Protein AF-A0A3B8IB70-F1 (afdb_monomer_lite)

Structure (mmCIF, N/CA/C/O backbone):
data_AF-A0A3B8IB70-F1
#
_entry.id   AF-A0A3B8IB70-F1
#
loop_
_atom_site.group_PDB
_atom_site.id
_atom_site.type_symbol
_atom_site.label_atom_id
_atom_site.label_alt_id
_atom_site.label_comp_id
_atom_site.label_asym_id
_atom_site.label_entity_id
_atom_site.label_seq_id
_atom_site.pdbx_PDB_ins_code
_atom_site.Cartn_x
_atom_site.Cartn_y
_atom_site.Cartn_z
_atom_site.occupancy
_atom_site.B_i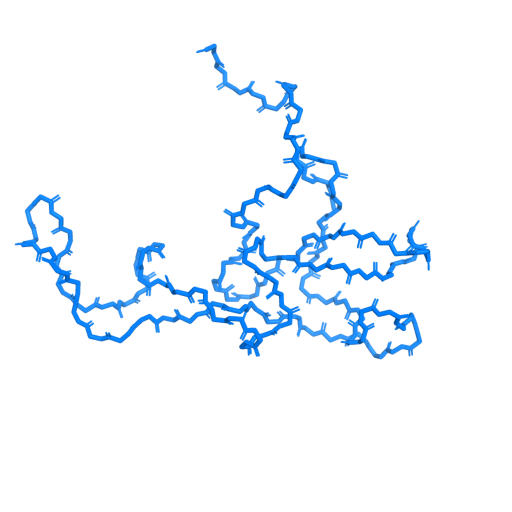so_or_equiv
_atom_site.auth_seq_id
_atom_site.auth_comp_id
_atom_site.auth_asym_id
_atom_site.auth_atom_id
_atom_site.pdbx_PDB_model_num
ATOM 1 N N . GLY A 1 1 ? 0.947 3.173 12.382 1.00 89.56 1 GLY A N 1
ATOM 2 C CA . GLY A 1 1 ? 1.436 4.571 12.301 1.00 89.56 1 GLY A CA 1
ATOM 3 C C . GLY A 1 1 ? 0.405 5.407 11.574 1.00 89.56 1 GLY A C 1
ATOM 4 O O . GLY A 1 1 ? -0.694 4.904 11.394 1.00 89.56 1 GLY A O 1
ATOM 5 N N . TRP A 1 2 ? 0.739 6.623 11.140 1.00 93.19 2 TRP A N 1
ATOM 6 C CA . TRP A 1 2 ? -0.157 7.467 10.335 1.00 93.19 2 TRP A CA 1
ATOM 7 C C . TRP A 1 2 ? 0.542 7.930 9.061 1.00 93.19 2 TRP A C 1
ATOM 9 O O . TRP A 1 2 ? 1.738 8.220 9.083 1.00 93.19 2 TRP A O 1
ATOM 19 N N . ALA A 1 3 ? -0.211 7.962 7.968 1.00 95.12 3 ALA A N 1
ATOM 20 C CA . ALA A 1 3 ? 0.176 8.595 6.722 1.00 95.12 3 ALA A CA 1
ATOM 21 C C . ALA A 1 3 ? 0.083 10.126 6.849 1.00 95.12 3 ALA A C 1
ATOM 23 O O . ALA A 1 3 ? -0.586 10.653 7.740 1.00 95.12 3 ALA A O 1
ATOM 24 N N . ALA A 1 4 ? 0.757 10.843 5.947 1.00 94.31 4 ALA A N 1
ATOM 25 C CA . ALA A 1 4 ? 0.794 12.307 5.953 1.00 94.31 4 ALA A CA 1
ATOM 26 C C . ALA A 1 4 ? -0.587 12.956 5.742 1.00 94.31 4 ALA A C 1
ATOM 28 O O . ALA A 1 4 ? -0.778 14.117 6.094 1.00 94.31 4 ALA A O 1
ATOM 29 N N . ASP A 1 5 ? -1.544 12.215 5.183 1.00 95.69 5 ASP A N 1
ATOM 30 C CA . ASP A 1 5 ? -2.932 12.627 4.965 1.00 95.69 5 ASP A CA 1
ATOM 31 C C . ASP A 1 5 ? -3.870 12.292 6.141 1.00 95.69 5 ASP A C 1
ATOM 33 O O . ASP A 1 5 ? -5.080 12.494 6.054 1.00 95.69 5 ASP A O 1
ATOM 37 N N . GLY A 1 6 ? -3.319 11.799 7.255 1.00 95.31 6 GLY A N 1
ATOM 38 C CA . GLY A 1 6 ? -4.038 11.591 8.511 1.00 95.31 6 GLY A CA 1
ATOM 39 C C . GLY A 1 6 ? -4.667 10.209 8.685 1.00 95.31 6 GLY A C 1
ATOM 40 O O . GLY A 1 6 ? -5.161 9.917 9.777 1.00 95.31 6 GLY A O 1
ATOM 41 N N . PHE A 1 7 ? -4.613 9.326 7.683 1.00 97.31 7 PHE A N 1
ATOM 42 C CA . PHE A 1 7 ? -5.138 7.965 7.824 1.00 97.31 7 PHE A CA 1
ATOM 43 C C . PHE A 1 7 ? -4.126 7.018 8.489 1.00 97.31 7 PHE A C 1
ATOM 45 O O . PHE A 1 7 ? -2.915 7.126 8.264 1.00 97.31 7 PHE A O 1
ATOM 52 N N . PRO A 1 8 ? -4.583 6.077 9.334 1.00 97.69 8 PRO A N 1
ATOM 53 C CA . PRO A 1 8 ? -3.695 5.109 9.955 1.00 97.69 8 PRO A CA 1
ATOM 54 C C . PRO A 1 8 ? -3.135 4.112 8.929 1.00 97.69 8 PRO A C 1
ATOM 56 O O . PRO A 1 8 ? -3.747 3.806 7.907 1.00 97.69 8 PRO A O 1
ATOM 59 N N . ILE A 1 9 ? -1.951 3.589 9.240 1.00 97.69 9 ILE A N 1
ATOM 60 C CA . ILE A 1 9 ? -1.263 2.531 8.494 1.00 97.69 9 ILE A CA 1
ATOM 61 C C . ILE A 1 9 ? -1.086 1.329 9.422 1.00 97.69 9 ILE A C 1
ATOM 63 O O . ILE A 1 9 ? -0.449 1.457 10.482 1.00 97.69 9 ILE A O 1
ATOM 67 N N . TYR A 1 10 ? -1.586 0.171 8.992 1.00 97.06 10 TYR A N 1
ATOM 68 C CA . TYR A 1 10 ? -1.441 -1.119 9.669 1.00 97.06 10 TYR A CA 1
ATOM 69 C C . TYR A 1 10 ? -0.506 -2.057 8.892 1.00 97.06 10 TYR A C 1
ATOM 71 O O . TYR A 1 10 ? -0.366 -1.963 7.674 1.00 97.06 10 TYR A O 1
ATOM 79 N N . TYR A 1 11 ? 0.159 -2.973 9.599 1.00 94.69 11 TYR A N 1
ATOM 80 C CA . TYR A 1 11 ? 0.972 -4.018 8.971 1.00 94.69 11 TYR A CA 1
ATOM 81 C C . TYR A 1 11 ? 0.097 -5.231 8.657 1.00 94.69 11 TYR A C 1
ATOM 83 O O . TYR A 1 11 ? -0.546 -5.700 9.586 1.00 94.69 11 TYR A O 1
ATOM 91 N N . LYS A 1 12 ? 0.114 -5.699 7.397 1.00 93.81 12 LYS A N 1
ATOM 92 C CA . LYS A 1 12 ? -0.598 -6.788 6.680 1.00 93.81 12 LYS A CA 1
ATOM 93 C C . LYS A 1 12 ? -1.727 -7.608 7.317 1.00 93.81 12 LYS A C 1
ATOM 95 O O . LYS A 1 12 ? -2.583 -8.073 6.583 1.00 93.81 12 LYS A O 1
ATOM 100 N N . TYR A 1 13 ? -1.759 -7.812 8.625 1.00 96.81 13 TYR A N 1
ATOM 101 C CA . TYR A 1 13 ? -2.774 -8.566 9.347 1.00 96.81 13 TYR A CA 1
ATOM 102 C C . TYR A 1 13 ? -3.853 -7.648 9.935 1.00 96.81 13 TYR A C 1
ATOM 104 O O . TYR A 1 13 ? -3.604 -6.920 10.896 1.00 96.81 13 TYR A O 1
ATOM 112 N N . VAL A 1 14 ? -5.065 -7.718 9.389 1.00 96.88 14 VAL A N 1
ATOM 113 C CA . VAL A 1 14 ? -6.259 -7.000 9.878 1.00 96.88 14 VAL A CA 1
ATOM 114 C C . VAL A 1 14 ? -7.476 -7.933 9.847 1.00 96.88 14 VAL A C 1
ATOM 116 O O . VAL A 1 14 ? -7.357 -9.092 9.453 1.00 96.88 14 VAL A O 1
ATOM 119 N N . TYR A 1 15 ? -8.643 -7.468 10.302 1.00 98.06 15 TYR A N 1
ATOM 120 C CA . TYR A 1 15 ? -9.884 -8.251 10.272 1.00 98.06 15 TYR A CA 1
ATOM 121 C C . TYR A 1 15 ? -10.177 -8.796 8.868 1.00 98.06 15 TYR A C 1
ATOM 123 O O . TYR A 1 15 ? -10.133 -8.060 7.891 1.00 98.06 15 TYR A O 1
ATOM 131 N N . SER A 1 16 ? -10.462 -10.084 8.747 1.00 97.69 16 SER A N 1
ATOM 132 C CA . SER A 1 16 ? -10.804 -10.724 7.469 1.00 97.69 16 SER A CA 1
ATOM 133 C C . SER A 1 16 ? -12.014 -10.048 6.829 1.00 97.69 16 SER A C 1
ATOM 135 O O . SER A 1 16 ? -11.976 -9.718 5.650 1.00 97.69 16 SER A O 1
ATOM 137 N N . GLU A 1 17 ? -13.012 -9.705 7.640 1.00 97.88 17 GLU A N 1
ATOM 138 C CA . GLU A 1 17 ? -14.168 -8.916 7.227 1.00 97.88 17 GLU A CA 1
ATOM 139 C C . GLU A 1 17 ? -14.025 -7.481 7.740 1.00 97.88 17 GLU A C 1
ATOM 141 O O . GLU A 1 17 ? -13.956 -7.239 8.947 1.00 97.88 17 GLU A O 1
ATOM 146 N N . ALA A 1 18 ? -13.985 -6.508 6.828 1.00 97.25 18 ALA A N 1
ATOM 147 C CA . ALA A 1 18 ? -13.640 -5.125 7.162 1.00 97.25 18 ALA A CA 1
ATOM 148 C C . ALA A 1 18 ? -14.596 -4.468 8.180 1.00 97.25 18 ALA A C 1
ATOM 150 O O . ALA A 1 18 ? -14.166 -3.630 8.968 1.00 97.25 18 ALA A O 1
ATOM 151 N N . GLU A 1 19 ? -15.870 -4.867 8.202 1.00 97.50 19 GLU A N 1
ATOM 152 C CA . GLU A 1 19 ? -16.919 -4.291 9.060 1.00 97.50 19 GLU A CA 1
ATOM 153 C C . GLU A 1 19 ? -17.234 -5.123 10.319 1.00 97.50 19 GLU A C 1
ATOM 155 O O . GLU A 1 19 ? -18.106 -4.745 11.115 1.00 97.50 19 GLU A O 1
ATOM 160 N N . ASP A 1 20 ? -16.528 -6.242 10.524 1.00 97.31 20 ASP A N 1
ATOM 161 C CA . ASP A 1 20 ? -16.752 -7.1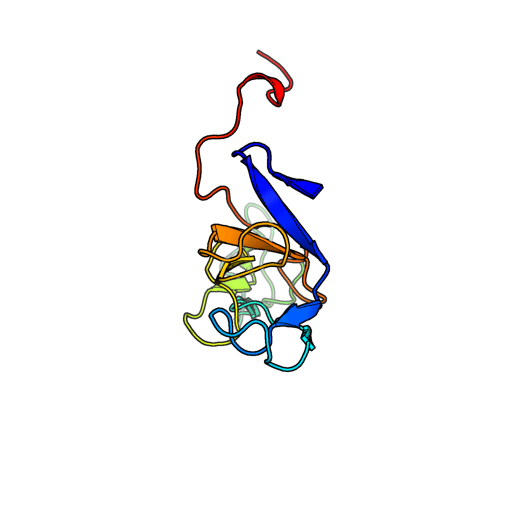78 11.628 1.00 97.31 20 ASP A CA 1
ATOM 162 C C . ASP A 1 20 ? -15.483 -7.368 12.473 1.00 97.31 20 ASP A C 1
ATOM 164 O O . ASP A 1 20 ? -14.571 -8.128 12.140 1.00 97.31 20 ASP A O 1
ATOM 168 N N . MET A 1 21 ? -15.471 -6.714 13.636 1.00 96.00 21 MET A N 1
ATOM 169 C CA . MET A 1 21 ? -14.383 -6.794 14.618 1.00 96.00 21 MET A CA 1
ATOM 170 C C . MET A 1 21 ? -14.310 -8.142 15.356 1.00 96.00 21 MET A C 1
ATOM 172 O O . MET A 1 21 ? -13.403 -8.353 16.165 1.00 96.00 21 MET A O 1
ATOM 176 N N . THR A 1 22 ? -15.272 -9.040 15.132 1.00 97.00 22 THR A N 1
ATOM 177 C CA . THR A 1 22 ? -15.265 -10.415 15.649 1.00 97.00 22 THR A CA 1
ATOM 178 C C . THR A 1 22 ? -14.729 -11.421 14.634 1.00 97.00 22 THR A C 1
ATOM 180 O O . THR A 1 22 ? -14.479 -12.574 14.994 1.00 97.00 22 THR A O 1
ATOM 183 N N . SER A 1 23 ? -14.508 -10.985 13.390 1.00 97.88 23 SER A N 1
ATOM 184 C CA . SER A 1 23 ? -13.922 -11.816 12.346 1.00 97.88 23 SER A CA 1
ATOM 185 C C . SER A 1 23 ? -12.475 -12.196 12.676 1.00 97.88 23 SER A C 1
ATOM 187 O O . SER A 1 23 ? -11.796 -11.578 13.504 1.00 97.88 23 SER A O 1
ATOM 189 N N . ALA A 1 24 ? -11.986 -13.254 12.030 1.00 97.81 24 ALA A N 1
ATOM 190 C CA . ALA A 1 24 ? -10.600 -13.674 12.184 1.00 97.81 24 ALA A CA 1
ATOM 191 C C . ALA A 1 24 ? -9.647 -12.578 11.686 1.00 97.81 24 ALA A C 1
ATOM 193 O O . ALA A 1 24 ? -10.010 -11.793 10.816 1.00 97.81 24 ALA A O 1
ATOM 194 N N . ILE A 1 25 ? -8.411 -12.557 12.178 1.00 97.50 25 ILE A N 1
ATOM 195 C CA . ILE A 1 25 ? -7.351 -11.731 11.593 1.00 97.50 25 ILE A CA 1
ATOM 196 C C . ILE A 1 25 ? -6.723 -12.499 10.424 1.00 97.50 25 ILE A C 1
ATOM 198 O O . ILE A 1 25 ? -6.335 -13.656 10.592 1.00 97.50 25 ILE A O 1
ATOM 202 N N . ALA A 1 26 ? -6.611 -11.860 9.262 1.00 97.56 26 ALA A N 1
ATOM 203 C CA . ALA A 1 26 ? -6.051 -12.435 8.042 1.00 97.56 26 ALA A CA 1
ATOM 204 C C . ALA A 1 26 ? -5.018 -11.499 7.404 1.00 97.56 26 ALA A C 1
ATOM 206 O O . ALA A 1 26 ? -5.032 -10.289 7.635 1.00 97.56 26 ALA A O 1
ATOM 207 N N . GLU A 1 27 ? -4.104 -12.075 6.624 1.00 98.06 27 GLU A N 1
ATOM 208 C CA . GLU A 1 27 ? -3.158 -11.313 5.808 1.00 98.06 27 GLU A CA 1
ATOM 209 C C . GLU A 1 27 ? -3.885 -10.714 4.602 1.00 98.06 27 GLU A C 1
ATOM 211 O O . GLU A 1 27 ? -4.505 -11.453 3.844 1.00 98.06 27 GLU A O 1
ATOM 216 N N . MET A 1 28 ? -3.806 -9.395 4.436 1.00 98.06 28 MET A N 1
ATOM 217 C CA . MET A 1 28 ? -4.406 -8.692 3.306 1.00 98.06 28 MET A CA 1
ATOM 218 C C . MET A 1 28 ? -3.533 -8.790 2.069 1.00 98.06 28 MET A C 1
ATOM 220 O O . MET A 1 28 ? -2.311 -8.617 2.132 1.00 98.06 28 MET A O 1
ATOM 224 N N . GLN A 1 29 ? -4.191 -8.988 0.937 1.00 97.94 29 GLN A N 1
ATOM 225 C CA . GLN A 1 29 ? -3.578 -9.036 -0.376 1.00 97.94 29 GLN A CA 1
ATOM 226 C C . GLN A 1 29 ? -3.870 -7.747 -1.141 1.00 97.94 29 GLN A C 1
ATOM 228 O O . GLN A 1 29 ? -4.991 -7.232 -1.130 1.00 97.94 29 GLN A O 1
ATOM 233 N N . SER A 1 30 ? -2.855 -7.222 -1.825 1.00 97.75 30 SER A N 1
ATOM 234 C CA . SER A 1 30 ? -3.053 -6.102 -2.734 1.00 97.75 30 SER A CA 1
ATOM 235 C C . SER A 1 30 ? -3.904 -6.534 -3.928 1.00 97.75 30 SER A C 1
ATOM 237 O O . SER A 1 30 ? -3.892 -7.688 -4.356 1.00 97.75 30 SER A O 1
ATOM 239 N N . SER A 1 31 ? -4.610 -5.578 -4.521 1.00 98.31 31 SER A N 1
ATOM 240 C CA . SER A 1 31 ? -5.328 -5.792 -5.780 1.00 98.31 31 SER A CA 1
ATOM 241 C C . SER A 1 31 ? -4.454 -5.506 -7.005 1.00 98.31 31 SER A C 1
ATOM 243 O O . SER A 1 31 ? -4.962 -5.148 -8.065 1.00 98.31 31 SER A O 1
ATOM 245 N N . TYR A 1 32 ? -3.132 -5.639 -6.880 1.00 98.25 32 TYR A N 1
ATOM 246 C CA . TYR A 1 32 ? -2.194 -5.445 -7.980 1.00 98.25 32 TYR A CA 1
ATOM 247 C C . TYR A 1 32 ? -1.671 -6.782 -8.487 1.00 98.25 32 TYR A C 1
ATOM 249 O O . TYR A 1 32 ? -1.389 -7.697 -7.718 1.00 98.25 32 TYR A O 1
ATOM 257 N N . ARG A 1 33 ? -1.482 -6.881 -9.801 1.00 97.88 33 ARG A N 1
ATOM 258 C CA . ARG A 1 33 ? -0.782 -8.011 -10.420 1.00 97.88 33 ARG A CA 1
ATOM 259 C C . ARG A 1 33 ? 0.265 -7.538 -11.401 1.00 97.88 33 ARG A C 1
ATOM 261 O O . ARG A 1 33 ? 0.142 -6.462 -11.984 1.00 97.88 33 ARG A O 1
ATOM 268 N N . LEU A 1 34 ? 1.256 -8.392 -11.623 1.00 97.88 34 LEU A N 1
ATOM 269 C CA . LEU A 1 34 ? 2.214 -8.215 -12.698 1.00 97.88 34 LEU A CA 1
ATOM 270 C C . LEU A 1 34 ? 1.498 -8.328 -14.051 1.00 97.88 34 LEU A C 1
ATOM 272 O O . LEU A 1 34 ? 0.719 -9.258 -14.286 1.00 97.88 34 LEU A O 1
ATOM 276 N N . ARG A 1 35 ? 1.756 -7.371 -14.936 1.00 97.50 35 ARG A N 1
ATOM 277 C CA . ARG A 1 35 ? 1.294 -7.390 -16.322 1.00 97.50 35 ARG A CA 1
ATOM 278 C C . ARG A 1 35 ? 1.987 -8.515 -17.082 1.00 97.50 35 ARG A C 1
ATOM 280 O O . ARG A 1 35 ? 3.081 -8.942 -16.740 1.00 97.50 35 ARG A O 1
ATOM 287 N N . SER A 1 36 ? 1.352 -8.991 -18.144 1.00 96.94 36 SER A N 1
ATOM 288 C CA . SER A 1 36 ? 1.926 -10.013 -19.024 1.00 96.94 36 SER A CA 1
ATOM 289 C C . SER A 1 36 ? 2.434 -9.409 -20.329 1.00 96.94 36 SER A C 1
ATOM 291 O O . SER A 1 36 ? 1.810 -8.491 -20.862 1.00 96.94 36 SER A O 1
ATOM 293 N N . GLY A 1 37 ? 3.487 -9.989 -20.903 1.00 96.38 37 GLY A N 1
ATOM 294 C CA . GLY A 1 37 ? 4.039 -9.587 -22.199 1.00 96.38 37 GLY A CA 1
ATOM 295 C C . GLY A 1 37 ? 5.244 -8.658 -22.071 1.00 96.38 37 GLY A C 1
ATOM 296 O O . GLY A 1 37 ? 5.905 -8.638 -21.035 1.00 96.38 37 GLY A O 1
ATOM 297 N N . ALA A 1 38 ? 5.516 -7.902 -23.136 1.00 96.38 38 ALA A N 1
ATOM 298 C CA . ALA A 1 38 ? 6.680 -7.029 -23.234 1.00 96.38 38 ALA A CA 1
ATOM 299 C C . ALA A 1 38 ? 6.321 -5.551 -23.056 1.00 96.38 38 ALA A C 1
ATOM 301 O O . ALA A 1 38 ? 5.295 -5.071 -23.549 1.00 96.38 38 ALA A O 1
ATOM 302 N N . ARG A 1 39 ? 7.215 -4.818 -22.396 1.00 96.31 39 ARG A N 1
ATOM 303 C CA . ARG A 1 39 ? 7.211 -3.361 -22.330 1.00 96.31 39 ARG A CA 1
ATOM 304 C C . ARG A 1 39 ? 7.368 -2.779 -23.740 1.00 96.31 39 ARG A C 1
ATOM 306 O O . ARG A 1 39 ? 8.116 -3.324 -24.551 1.00 96.31 39 ARG A O 1
ATOM 313 N N . PRO A 1 40 ? 6.726 -1.637 -24.032 1.00 94.69 40 PRO A N 1
ATOM 314 C CA . PRO A 1 40 ? 6.780 -1.014 -25.353 1.00 94.69 40 PRO A CA 1
ATOM 315 C C . PRO A 1 40 ? 8.082 -0.239 -25.623 1.00 94.69 40 PRO A C 1
ATOM 317 O O . PRO A 1 40 ? 8.215 0.342 -26.697 1.00 94.69 40 PRO A O 1
ATOM 320 N N . GLY A 1 41 ? 8.998 -0.159 -24.652 1.00 93.62 41 GLY A N 1
ATOM 321 C CA . GLY A 1 41 ? 10.218 0.633 -24.766 1.00 93.62 41 GLY A CA 1
ATOM 322 C C . GLY A 1 41 ? 11.243 0.043 -25.733 1.00 93.62 41 GLY A C 1
ATOM 323 O O . GLY A 1 41 ? 11.271 -1.158 -26.001 1.00 93.62 41 GLY A O 1
ATOM 324 N N . ASP A 1 42 ? 12.115 0.909 -26.234 1.00 92.25 42 ASP A N 1
ATOM 325 C CA . ASP A 1 42 ? 13.199 0.580 -27.163 1.00 92.25 42 ASP A CA 1
ATOM 326 C C . ASP A 1 42 ? 14.511 0.185 -26.456 1.00 92.25 42 ASP A C 1
ATOM 328 O O . ASP A 1 42 ? 15.505 -0.133 -27.109 1.00 92.25 42 ASP A O 1
ATOM 332 N N . GLY A 1 43 ? 14.527 0.210 -25.120 1.00 89.38 43 GLY A N 1
ATOM 333 C CA . GLY A 1 43 ? 15.702 -0.047 -24.292 1.00 89.38 43 GLY A CA 1
ATOM 334 C C . GLY A 1 43 ? 16.684 1.124 -24.200 1.00 89.38 43 GLY A C 1
ATOM 335 O O . GLY A 1 43 ? 17.725 0.965 -23.565 1.00 89.38 43 GLY A O 1
ATOM 336 N N . THR A 1 44 ? 16.372 2.276 -24.805 1.00 90.75 44 THR A N 1
ATOM 337 C CA . THR A 1 44 ? 17.215 3.483 -24.791 1.00 90.75 44 THR A CA 1
ATOM 338 C C . THR A 1 44 ? 16.505 4.637 -24.088 1.00 90.75 44 THR A C 1
ATOM 340 O O . THR A 1 44 ? 16.971 5.081 -23.041 1.00 90.75 44 THR A O 1
ATOM 343 N N . ASP A 1 45 ? 15.357 5.072 -24.613 1.00 92.19 45 ASP A N 1
ATOM 344 C CA . ASP A 1 45 ? 14.553 6.167 -24.049 1.00 92.19 45 ASP A CA 1
ATOM 345 C C . ASP A 1 45 ? 13.496 5.648 -23.060 1.00 92.19 45 ASP A C 1
ATOM 347 O O . ASP A 1 45 ? 13.065 6.363 -22.152 1.00 92.19 45 ASP A O 1
ATOM 351 N N . ALA A 1 46 ? 13.088 4.385 -23.212 1.00 91.31 46 ALA A N 1
ATOM 352 C CA . ALA A 1 46 ? 12.192 3.687 -22.296 1.00 91.31 46 ALA A CA 1
ATOM 353 C C . ALA A 1 46 ? 12.591 2.207 -22.155 1.00 91.31 46 ALA A C 1
ATOM 355 O O . ALA A 1 46 ? 13.058 1.602 -23.123 1.00 91.31 46 ALA A O 1
ATOM 356 N N . PRO A 1 47 ? 12.387 1.578 -20.982 1.00 93.00 47 PRO A N 1
ATOM 357 C CA . PRO A 1 47 ? 12.752 0.181 -20.779 1.00 93.00 47 PRO A CA 1
ATOM 358 C C . PRO A 1 47 ? 11.927 -0.750 -21.679 1.00 93.00 47 PRO A C 1
ATOM 360 O O . PRO A 1 47 ? 10.696 -0.710 -21.674 1.00 93.00 47 PRO A O 1
ATOM 363 N N . GLY A 1 48 ? 12.621 -1.590 -22.447 1.00 92.81 48 GLY A N 1
ATOM 364 C CA . GLY A 1 48 ? 12.038 -2.722 -23.171 1.00 92.81 48 GLY A CA 1
ATOM 365 C C . GLY A 1 48 ? 12.032 -4.008 -22.331 1.00 92.81 48 GLY A C 1
ATOM 366 O O . GLY A 1 48 ? 12.179 -3.975 -21.106 1.00 92.81 48 GLY A O 1
ATOM 367 N N . GLY A 1 49 ? 11.898 -5.156 -22.998 1.00 95.19 49 GLY A N 1
ATOM 368 C CA . GLY A 1 49 ? 11.888 -6.477 -22.351 1.00 95.19 49 GLY A CA 1
ATOM 369 C C . GLY A 1 49 ? 10.546 -6.832 -21.709 1.00 95.19 49 GLY A C 1
ATOM 370 O O . GLY A 1 49 ? 9.566 -6.119 -21.895 1.00 95.19 49 GLY A O 1
ATOM 371 N N . ASP A 1 50 ? 10.491 -7.940 -20.975 1.00 97.44 50 ASP A N 1
ATOM 372 C CA . ASP A 1 50 ? 9.250 -8.443 -20.374 1.00 97.44 50 ASP A CA 1
ATOM 373 C C . ASP A 1 50 ? 8.851 -7.661 -19.118 1.00 97.44 50 ASP A C 1
ATOM 375 O O . ASP A 1 50 ? 9.706 -7.154 -18.395 1.00 97.44 50 ASP A O 1
ATOM 379 N N . TYR A 1 51 ? 7.552 -7.594 -18.828 1.00 97.75 51 TYR A N 1
ATOM 380 C CA . TYR A 1 51 ? 7.062 -7.166 -17.518 1.00 97.75 51 TYR A CA 1
ATOM 381 C C . TYR A 1 51 ? 7.518 -8.177 -16.453 1.00 97.75 51 TYR A C 1
ATOM 383 O O . TYR A 1 51 ? 6.921 -9.240 -16.300 1.00 97.75 51 TYR A O 1
ATOM 391 N N . ASP A 1 52 ? 8.598 -7.860 -15.740 1.00 96.50 52 ASP A N 1
ATOM 392 C CA . ASP A 1 52 ? 9.258 -8.755 -14.773 1.00 96.50 52 ASP A CA 1
ATOM 393 C C . ASP A 1 52 ? 9.166 -8.263 -13.315 1.00 96.50 52 ASP A C 1
ATOM 395 O O . ASP A 1 52 ? 9.668 -8.917 -12.402 1.00 96.50 52 ASP A O 1
ATOM 399 N N . GLY A 1 53 ? 8.496 -7.129 -13.086 1.00 96.25 53 GLY A N 1
ATOM 400 C CA . GLY A 1 53 ? 8.275 -6.546 -11.764 1.00 96.25 53 GLY A CA 1
ATOM 401 C C . GLY A 1 53 ? 9.388 -5.601 -11.320 1.00 96.25 53 GLY A C 1
ATOM 402 O O . GLY A 1 53 ? 9.357 -5.112 -10.192 1.00 96.25 53 GLY A O 1
ATOM 403 N N . THR A 1 54 ? 10.358 -5.318 -12.194 1.00 95.31 54 THR A N 1
ATOM 404 C CA . THR A 1 54 ? 11.425 -4.341 -11.943 1.00 95.31 54 THR A CA 1
ATOM 405 C C . THR A 1 54 ? 10.877 -2.921 -11.783 1.00 95.31 54 THR A C 1
ATOM 407 O O . THR A 1 54 ? 11.420 -2.142 -10.999 1.00 95.31 54 THR A O 1
ATOM 410 N N . TYR A 1 55 ? 9.809 -2.565 -12.502 1.00 95.00 55 TYR A N 1
ATOM 411 C CA . TYR A 1 55 ? 9.233 -1.219 -12.485 1.00 95.00 55 TYR A CA 1
ATOM 412 C C . TYR A 1 55 ? 7.806 -1.214 -11.939 1.00 95.00 55 TYR A C 1
ATOM 414 O O . TYR A 1 55 ? 7.038 -2.145 -12.159 1.00 95.00 55 TYR A O 1
ATOM 422 N N . ILE A 1 56 ? 7.408 -0.107 -11.304 1.00 94.81 56 ILE A N 1
ATOM 423 C CA . ILE A 1 56 ? 6.024 0.111 -10.839 1.00 94.81 56 ILE A CA 1
ATOM 424 C C . ILE A 1 56 ? 5.027 -0.047 -11.997 1.00 94.81 56 ILE A C 1
ATOM 426 O O . ILE A 1 56 ? 3.962 -0.633 -11.832 1.00 94.81 56 ILE A O 1
ATOM 430 N N . GLN A 1 57 ? 5.399 0.427 -1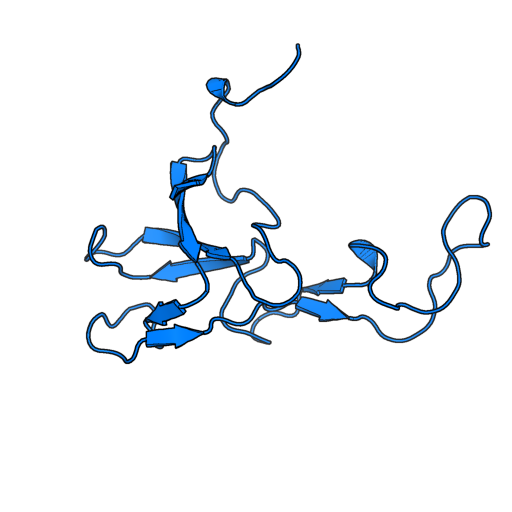3.187 1.00 95.12 57 GLN A N 1
ATOM 431 C CA . GLN A 1 57 ? 4.608 0.351 -14.416 1.00 95.12 57 GLN A CA 1
ATOM 432 C C . GLN A 1 57 ? 4.420 -1.081 -14.942 1.00 95.12 57 GLN A C 1
ATOM 434 O O . GLN A 1 57 ? 3.619 -1.291 -15.857 1.00 95.12 57 GLN A O 1
ATOM 439 N N . ASP A 1 58 ? 5.143 -2.057 -14.390 1.00 97.62 58 ASP A N 1
ATOM 440 C CA . ASP A 1 58 ? 4.931 -3.465 -14.706 1.00 97.62 58 ASP A CA 1
ATOM 441 C C . ASP A 1 58 ? 3.714 -4.036 -13.987 1.00 97.62 58 ASP A C 1
ATOM 443 O O . ASP A 1 58 ? 3.248 -5.108 -14.357 1.00 97.62 58 ASP A O 1
ATOM 447 N N . PHE A 1 59 ? 3.181 -3.340 -12.986 1.00 97.94 59 PHE A N 1
ATOM 448 C CA . PHE A 1 59 ? 2.006 -3.766 -12.247 1.00 97.94 59 PHE A CA 1
ATOM 449 C C . PHE A 1 59 ? 0.765 -3.011 -12.713 1.00 97.94 59 PHE A C 1
ATOM 451 O O . PHE A 1 59 ? 0.816 -1.846 -13.108 1.00 97.94 59 PHE A O 1
ATOM 458 N N . GLU A 1 60 ? -0.378 -3.681 -12.647 1.00 97.75 60 GLU A N 1
ATOM 459 C CA . GLU A 1 60 ? -1.683 -3.077 -12.879 1.00 97.75 60 GLU A CA 1
ATOM 460 C C . GLU A 1 60 ? -2.622 -3.357 -11.711 1.00 97.75 60 GLU A C 1
ATOM 462 O O . GLU A 1 60 ? -2.640 -4.465 -11.168 1.00 97.75 60 GLU A O 1
ATOM 467 N N . TYR A 1 61 ? -3.405 -2.343 -11.345 1.00 98.06 61 TYR A N 1
ATOM 468 C CA . TYR A 1 61 ? -4.509 -2.499 -10.411 1.00 98.06 61 TYR A CA 1
ATOM 469 C C . TYR A 1 61 ? -5.663 -3.239 -11.090 1.00 98.06 61 TYR A C 1
ATOM 471 O O . TYR A 1 61 ? -6.075 -2.899 -12.203 1.00 98.06 61 TYR A O 1
ATOM 479 N N . VAL A 1 62 ? -6.204 -4.240 -10.403 1.00 98.31 62 VAL A N 1
ATOM 480 C CA . VAL A 1 62 ? -7.365 -5.021 -10.819 1.00 98.31 62 VAL A CA 1
ATOM 481 C C . VAL A 1 62 ? -8.348 -5.052 -9.660 1.00 98.31 62 VAL A C 1
ATOM 483 O O . VAL A 1 62 ? -8.148 -5.766 -8.681 1.00 98.31 62 VAL A O 1
ATOM 486 N N . GLN A 1 63 ? -9.429 -4.285 -9.780 1.00 97.75 63 GLN A N 1
ATOM 487 C CA . GLN A 1 63 ? -10.452 -4.195 -8.744 1.00 97.75 63 GLN A CA 1
ATOM 488 C C . GLN A 1 63 ? -10.965 -5.582 -8.323 1.00 97.75 63 GLN A C 1
ATOM 490 O O . GLN A 1 63 ? -11.415 -6.366 -9.160 1.00 97.75 63 GLN A O 1
ATOM 495 N N . GLY A 1 64 ? -10.917 -5.858 -7.017 1.00 96.75 64 GLY A N 1
ATOM 496 C C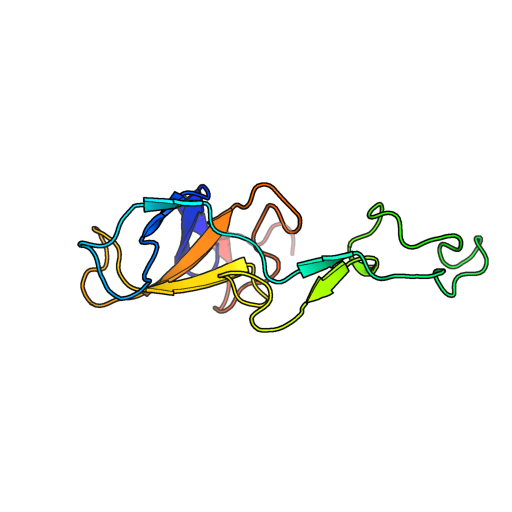A . GLY A 1 64 ? -11.397 -7.110 -6.425 1.00 96.75 64 GLY A CA 1
ATOM 497 C C . GLY A 1 64 ? -10.483 -8.319 -6.638 1.00 96.75 64 GLY A C 1
ATOM 498 O O . GLY A 1 64 ? -10.922 -9.442 -6.405 1.00 96.75 64 GLY A O 1
ATOM 499 N N . LEU A 1 65 ? -9.243 -8.121 -7.103 1.00 97.88 65 LEU A N 1
ATOM 500 C CA . LEU A 1 65 ? -8.247 -9.194 -7.160 1.00 97.88 65 LEU A CA 1
A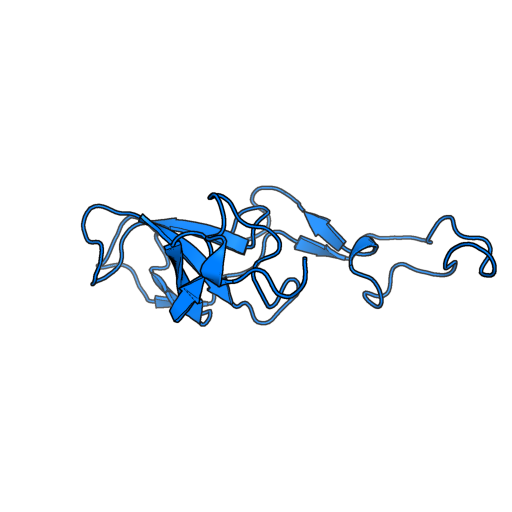TOM 501 C C . LEU A 1 65 ? -7.785 -9.616 -5.759 1.00 97.88 65 LEU A C 1
ATOM 503 O O . LEU A 1 65 ? -7.609 -10.808 -5.517 1.00 97.88 65 LEU A O 1
ATOM 507 N N . GLY A 1 66 ? -7.580 -8.640 -4.877 1.00 97.31 66 GLY A N 1
ATOM 508 C CA . GLY A 1 66 ? -7.260 -8.835 -3.468 1.00 97.31 66 GLY A CA 1
ATOM 509 C C . GLY A 1 66 ? -8.254 -8.097 -2.573 1.00 97.31 66 GLY A C 1
ATOM 510 O O . GLY A 1 66 ? -9.386 -7.815 -2.971 1.00 97.31 66 GLY A O 1
ATOM 511 N N . ASP A 1 67 ? -7.809 -7.753 -1.369 1.00 98.00 67 ASP A N 1
ATOM 512 C CA . ASP A 1 67 ? -8.641 -7.154 -0.317 1.00 98.00 67 ASP A CA 1
ATOM 513 C C . ASP A 1 67 ? -8.609 -5.620 -0.314 1.00 98.00 67 ASP A C 1
ATOM 515 O O . ASP A 1 67 ? -9.423 -4.974 0.351 1.00 98.00 67 ASP A O 1
ATOM 519 N N . LEU A 1 68 ? -7.626 -5.039 -1.006 1.00 98.31 68 LEU A N 1
ATOM 520 C CA . LEU A 1 68 ? -7.287 -3.621 -0.922 1.00 98.31 68 LEU A CA 1
ATOM 521 C C . LEU A 1 68 ? -7.619 -2.873 -2.213 1.00 98.31 68 LEU A C 1
ATOM 523 O O . LEU A 1 68 ? -7.684 -3.450 -3.301 1.00 98.31 68 LEU A O 1
ATOM 527 N N . ASP A 1 69 ? -7.815 -1.570 -2.093 1.00 98.31 69 ASP A N 1
ATOM 528 C CA . ASP A 1 69 ? -8.045 -0.667 -3.211 1.00 98.31 69 ASP A CA 1
ATOM 529 C C . ASP A 1 69 ? -6.747 -0.243 -3.923 1.00 98.31 69 ASP A C 1
ATOM 531 O O . ASP A 1 69 ? -5.661 -0.777 -3.683 1.00 98.31 69 ASP A O 1
ATOM 535 N N . GLU A 1 70 ? -6.869 0.709 -4.849 1.00 97.81 70 GLU A N 1
ATOM 536 C CA . GLU A 1 70 ? -5.748 1.217 -5.642 1.00 97.81 70 GLU A CA 1
ATOM 537 C C . GLU A 1 70 ? -4.688 1.955 -4.812 1.00 97.81 70 GLU A C 1
ATOM 539 O O . GLU A 1 70 ? -3.526 1.980 -5.203 1.00 97.81 70 GLU A O 1
ATOM 544 N N . CYS A 1 71 ? -5.022 2.496 -3.636 1.00 97.75 71 CYS A N 1
ATOM 545 C CA . CYS A 1 71 ? -4.035 3.115 -2.750 1.00 97.75 71 CYS A CA 1
ATOM 546 C C . CYS A 1 71 ? -3.443 2.131 -1.733 1.00 97.75 71 CYS A C 1
ATOM 548 O O . CYS A 1 71 ? -2.659 2.541 -0.871 1.00 97.75 71 CYS A O 1
ATOM 550 N N . ASN A 1 72 ? -3.748 0.836 -1.863 1.00 97.88 72 ASN A N 1
ATOM 551 C CA . ASN A 1 72 ? -3.359 -0.224 -0.934 1.00 97.88 72 ASN A CA 1
ATOM 552 C C . ASN A 1 72 ? -3.970 -0.044 0.464 1.00 97.88 72 ASN A C 1
ATOM 554 O O . ASN A 1 72 ? -3.324 -0.282 1.491 1.00 97.88 72 ASN A O 1
ATOM 558 N N . GLY A 1 73 ? -5.216 0.417 0.517 1.00 98.06 73 GLY A N 1
ATOM 559 C CA . GLY A 1 73 ? -5.989 0.510 1.746 1.00 98.06 73 GLY A CA 1
ATOM 560 C C . GLY A 1 73 ? -7.406 -0.013 1.578 1.00 98.06 73 GLY A C 1
ATOM 561 O O . GLY A 1 73 ? -7.753 -0.645 0.581 1.00 98.06 73 GLY A O 1
ATOM 562 N N . ARG A 1 74 ? -8.215 0.188 2.615 1.00 98.06 74 ARG A N 1
ATOM 563 C CA . ARG A 1 74 ? -9.655 -0.085 2.600 1.00 98.06 74 ARG A CA 1
ATOM 564 C C . ARG A 1 74 ? -10.355 0.686 3.714 1.00 98.06 74 ARG A C 1
ATOM 566 O O . ARG A 1 74 ? -9.723 1.132 4.672 1.00 98.06 74 ARG A O 1
ATOM 573 N N . PHE A 1 75 ? -11.675 0.799 3.610 1.00 98.38 75 PHE A N 1
ATOM 574 C CA . PHE A 1 75 ? -12.514 1.228 4.726 1.00 98.38 75 PHE A CA 1
ATOM 575 C C . PHE A 1 75 ? -12.862 0.029 5.610 1.00 98.38 75 PHE A C 1
ATOM 577 O O . PHE A 1 75 ? -13.149 -1.050 5.095 1.00 98.38 75 PHE A O 1
ATOM 584 N N . GLY A 1 76 ? -12.827 0.210 6.927 1.00 97.81 76 GLY A N 1
ATOM 585 C CA . GLY A 1 76 ? -13.285 -0.796 7.876 1.00 97.81 76 GLY A CA 1
ATOM 586 C C . GLY A 1 76 ? -13.084 -0.384 9.328 1.00 97.81 76 GLY A C 1
ATOM 587 O O . GLY A 1 76 ? -12.537 0.677 9.634 1.00 97.81 76 GLY A O 1
ATOM 588 N N . LYS A 1 77 ? -13.503 -1.251 10.242 1.00 98.06 77 LYS A N 1
ATOM 589 C CA . LYS A 1 77 ? -13.404 -1.046 11.687 1.00 98.06 77 LYS A CA 1
ATOM 590 C C . LYS A 1 77 ? -12.065 -1.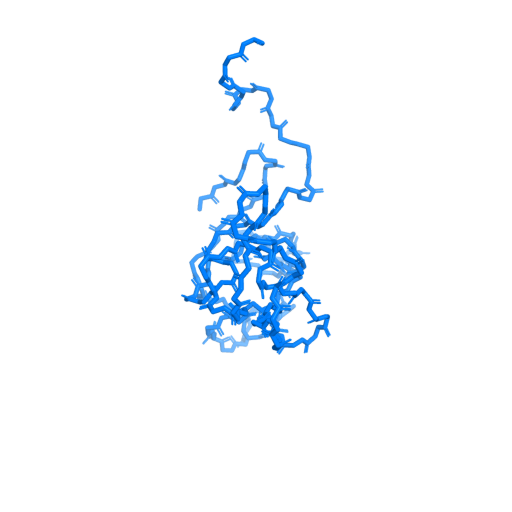504 12.232 1.00 98.06 77 LYS A C 1
ATOM 592 O O . LYS A 1 77 ? -11.491 -2.500 11.793 1.00 98.06 77 LYS A O 1
ATOM 597 N N . THR A 1 78 ? -11.602 -0.799 13.253 1.00 95.50 78 THR A N 1
ATOM 598 C CA . THR A 1 78 ? -10.413 -1.153 14.032 1.00 95.50 78 THR A CA 1
ATOM 599 C C . THR A 1 78 ? -10.685 -0.893 15.517 1.00 95.50 78 THR A C 1
ATOM 601 O O . THR A 1 78 ? -11.662 -0.212 15.839 1.00 95.50 78 THR A O 1
ATOM 604 N N . PRO A 1 79 ? -9.867 -1.411 16.454 1.00 94.44 79 PRO A N 1
ATOM 605 C CA . PRO A 1 79 ? -10.048 -1.130 17.880 1.00 94.44 79 PRO A CA 1
ATOM 606 C C . PRO A 1 79 ? -10.078 0.367 18.213 1.00 94.44 79 PRO A C 1
ATOM 608 O O . PRO A 1 79 ? -10.798 0.778 19.119 1.00 94.44 79 PRO A O 1
ATOM 611 N N . GLU A 1 80 ? -9.323 1.182 17.472 1.00 95.62 80 GLU A N 1
ATOM 612 C CA . GLU A 1 80 ? -9.286 2.635 17.653 1.00 95.62 80 GLU A CA 1
ATOM 613 C C . GLU A 1 80 ? -10.463 3.352 16.972 1.00 95.62 80 GLU A C 1
ATOM 615 O O . GLU A 1 80 ? -10.873 4.419 17.427 1.00 95.62 80 GLU A O 1
ATOM 620 N N . TYR A 1 81 ? -11.018 2.764 15.906 1.00 96.50 81 TYR A N 1
ATOM 621 C CA . TYR A 1 81 ? -12.109 3.319 15.100 1.00 96.50 81 TYR A CA 1
ATOM 622 C C . TYR A 1 81 ? -13.251 2.294 14.954 1.00 96.50 81 TYR A C 1
ATOM 624 O O . TYR A 1 81 ? -13.431 1.706 13.882 1.00 96.50 81 TYR A O 1
ATOM 632 N N . PRO A 1 82 ? -14.046 2.058 16.016 1.00 96.38 82 PRO A N 1
ATOM 633 C CA . PRO A 1 82 ? -15.115 1.052 16.008 1.00 96.38 82 PRO A CA 1
ATOM 634 C C . PRO A 1 82 ? -16.295 1.412 15.090 1.00 96.38 82 PRO A C 1
ATOM 636 O O . PRO A 1 82 ? -17.039 0.529 14.670 1.00 96.38 82 PRO A O 1
ATOM 639 N N . GLU A 1 83 ? -16.442 2.691 14.741 1.00 97.25 83 GLU A N 1
ATOM 640 C CA . GLU A 1 83 ? -17.434 3.176 13.767 1.00 97.25 83 GLU A CA 1
ATOM 641 C C . GLU A 1 83 ? -16.922 3.131 12.316 1.00 97.25 83 GLU A C 1
ATOM 643 O O . GLU A 1 83 ? -17.638 3.510 11.392 1.00 97.25 83 GLU A O 1
ATOM 648 N N . GLY A 1 84 ? -15.692 2.655 12.108 1.00 97.44 84 GLY A N 1
ATOM 649 C CA . GLY A 1 84 ? -15.053 2.572 10.803 1.00 97.44 84 GLY A CA 1
ATOM 650 C C . GLY A 1 84 ? -14.186 3.786 10.475 1.00 97.44 84 GLY A C 1
ATOM 651 O O . GLY A 1 84 ? -14.447 4.918 10.884 1.00 97.44 84 GLY A O 1
ATOM 652 N N . THR A 1 85 ? -13.119 3.534 9.729 1.00 98.00 85 THR A N 1
ATOM 653 C CA . THR A 1 85 ? -12.269 4.551 9.114 1.00 98.00 85 THR A CA 1
ATOM 654 C C . THR A 1 85 ? -11.638 3.978 7.851 1.00 98.00 85 THR A C 1
ATOM 656 O O . THR A 1 85 ? -11.580 2.760 7.669 1.00 98.00 85 THR A O 1
ATOM 659 N N . TYR A 1 86 ? -11.123 4.844 6.986 1.00 98.25 86 TYR A N 1
ATOM 660 C CA . TYR A 1 86 ? -10.197 4.397 5.958 1.00 98.25 86 TYR A CA 1
ATOM 661 C C . TYR A 1 86 ? -8.811 4.172 6.569 1.00 98.25 86 TYR A C 1
ATOM 663 O O . TYR A 1 86 ? -8.373 4.927 7.439 1.00 98.25 86 TYR A O 1
ATOM 671 N N . TYR A 1 87 ? -8.108 3.136 6.126 1.00 98.50 87 TYR A N 1
ATOM 672 C CA . TYR A 1 87 ? -6.739 2.877 6.545 1.00 98.50 87 TYR A CA 1
ATOM 673 C C . TYR A 1 87 ? -5.932 2.199 5.451 1.00 98.50 87 TYR A C 1
ATOM 675 O O . TYR A 1 87 ? -6.447 1.404 4.665 1.00 98.50 87 TYR A O 1
ATOM 683 N N . TYR A 1 88 ? -4.634 2.479 5.445 1.00 98.44 88 TYR A N 1
ATOM 684 C CA . TYR A 1 88 ? -3.696 1.792 4.574 1.00 98.44 88 TYR A CA 1
ATOM 685 C C . TYR A 1 88 ? -3.184 0.510 5.214 1.00 98.44 88 TYR A C 1
ATOM 687 O O . TYR A 1 88 ? -3.052 0.407 6.441 1.00 98.44 88 TYR A O 1
ATOM 695 N N . VAL A 1 89 ? -2.815 -0.446 4.370 1.00 98.25 89 VAL A N 1
ATOM 696 C CA . VAL A 1 89 ? -2.221 -1.707 4.794 1.00 98.25 89 VAL A CA 1
ATOM 697 C C . VAL A 1 89 ? -0.882 -1.884 4.088 1.00 98.25 89 VAL A C 1
ATOM 699 O O . VAL A 1 89 ? -0.768 -1.704 2.882 1.00 98.25 89 VAL A O 1
ATOM 702 N N . LEU A 1 90 ? 0.163 -2.215 4.843 1.00 98.00 90 LEU A N 1
ATOM 703 C CA . LEU A 1 90 ? 1.417 -2.692 4.259 1.00 98.00 90 LEU A CA 1
ATOM 704 C C . LEU A 1 90 ? 1.235 -4.154 3.869 1.00 98.00 90 LEU A C 1
ATOM 706 O O . LEU A 1 90 ? 0.823 -4.928 4.727 1.00 98.00 90 LEU A O 1
ATOM 710 N N . THR A 1 91 ? 1.565 -4.545 2.645 1.00 97.56 91 THR A N 1
ATOM 711 C CA . THR A 1 91 ? 1.401 -5.923 2.146 1.00 97.56 91 THR A CA 1
ATOM 712 C C . THR A 1 91 ? 2.743 -6.634 1.983 1.00 97.56 91 THR A C 1
ATOM 714 O O . THR A 1 91 ? 3.807 -6.018 2.057 1.00 97.56 91 THR A O 1
ATOM 717 N N . ALA A 1 92 ? 2.712 -7.959 1.808 1.00 95.62 92 ALA A N 1
ATOM 718 C CA . ALA A 1 92 ? 3.913 -8.735 1.488 1.00 95.62 92 ALA A CA 1
ATOM 719 C C . ALA A 1 92 ? 4.359 -8.539 0.030 1.00 95.62 92 ALA A C 1
ATOM 721 O O . ALA A 1 92 ? 5.556 -8.445 -0.237 1.00 95.62 92 ALA A O 1
ATOM 722 N N . ASP A 1 93 ? 3.387 -8.438 -0.877 1.00 94.19 93 ASP A N 1
ATOM 723 C CA . ASP A 1 93 ? 3.595 -8.241 -2.309 1.00 94.19 93 ASP A CA 1
ATOM 724 C C . ASP A 1 93 ? 3.312 -6.795 -2.730 1.00 94.19 93 ASP A C 1
ATOM 726 O O . ASP A 1 93 ? 2.790 -5.987 -1.955 1.00 94.19 93 ASP A O 1
ATOM 730 N N . PHE A 1 94 ? 3.675 -6.458 -3.969 1.00 96.25 94 PHE A N 1
ATOM 731 C CA . PHE A 1 94 ? 3.507 -5.115 -4.513 1.00 96.25 94 PHE A CA 1
ATOM 732 C C . PHE A 1 94 ? 2.033 -4.654 -4.497 1.00 96.25 94 PHE A C 1
ATOM 734 O O . PHE A 1 94 ? 1.166 -5.430 -4.899 1.00 96.25 94 PHE A O 1
ATOM 741 N N . PRO A 1 95 ? 1.745 -3.386 -4.149 1.00 96.12 95 PRO A N 1
ATOM 742 C CA . PRO A 1 95 ? 2.669 -2.402 -3.588 1.00 96.12 95 PRO A CA 1
ATOM 743 C C . PRO A 1 95 ? 2.865 -2.638 -2.083 1.00 96.12 95 PRO A C 1
ATOM 745 O O . PRO A 1 95 ? 1.906 -2.708 -1.339 1.00 96.12 95 PRO A O 1
ATOM 748 N N . VAL A 1 96 ? 4.113 -2.718 -1.605 1.00 96.06 96 VAL A N 1
ATOM 749 C CA . VAL A 1 96 ? 4.405 -3.009 -0.178 1.00 96.06 96 VAL A CA 1
ATOM 750 C C . VAL A 1 96 ? 3.980 -1.865 0.757 1.00 96.06 96 VAL A C 1
ATOM 752 O O . VAL A 1 96 ? 3.664 -2.086 1.926 1.00 96.06 96 VAL A O 1
ATOM 755 N N . ILE A 1 97 ? 3.987 -0.635 0.246 1.00 95.75 97 ILE A N 1
ATOM 756 C CA . ILE A 1 97 ? 3.603 0.604 0.937 1.00 95.75 97 ILE A CA 1
ATOM 757 C C . ILE A 1 97 ? 2.418 1.253 0.202 1.00 95.75 97 ILE A C 1
ATOM 759 O O . ILE A 1 97 ? 2.163 0.874 -0.942 1.00 95.75 97 ILE A O 1
ATOM 763 N N . PRO A 1 98 ? 1.715 2.236 0.803 1.00 95.44 98 PRO A N 1
ATOM 764 C CA . PRO A 1 98 ? 0.621 2.932 0.128 1.00 95.44 98 PRO A CA 1
ATOM 765 C C . PRO A 1 98 ? 1.041 3.462 -1.246 1.00 95.44 98 PRO A C 1
ATOM 767 O O . PRO A 1 98 ? 2.095 4.089 -1.374 1.00 95.44 98 PRO A O 1
ATOM 770 N N . ALA A 1 99 ? 0.221 3.207 -2.265 1.00 94.19 99 ALA A N 1
ATOM 771 C CA . ALA A 1 99 ? 0.509 3.636 -3.635 1.00 94.19 99 ALA A CA 1
ATOM 772 C C . ALA A 1 99 ? 0.094 5.094 -3.901 1.00 94.19 99 ALA A C 1
ATOM 774 O O . ALA A 1 99 ? 0.634 5.740 -4.800 1.00 94.19 99 ALA A O 1
ATOM 775 N N . CYS A 1 100 ? -0.841 5.621 -3.109 1.00 95.94 100 CYS A N 1
ATOM 776 C CA . CYS A 1 100 ? -1.318 6.998 -3.169 1.00 95.94 100 CYS A CA 1
ATOM 777 C C . CYS A 1 100 ? -1.857 7.467 -1.814 1.00 95.94 100 CYS A C 1
ATOM 779 O O . CYS A 1 100 ? -2.051 6.664 -0.901 1.00 95.94 100 CYS A O 1
ATOM 781 N N . PHE A 1 101 ? -2.093 8.777 -1.705 1.00 96.06 101 PHE A N 1
ATOM 782 C CA . PHE A 1 101 ? -2.874 9.366 -0.622 1.00 96.06 101 PHE A CA 1
ATOM 783 C C . PHE A 1 101 ? -4.327 9.539 -1.077 1.00 96.06 101 PHE A C 1
ATOM 785 O O . PHE A 1 101 ? -4.568 10.131 -2.129 1.00 96.06 101 PHE A O 1
ATOM 792 N N . VAL A 1 102 ? -5.286 9.039 -0.296 1.00 96.50 102 VAL A N 1
ATOM 793 C CA . VAL A 1 102 ? -6.722 9.275 -0.515 1.00 96.50 102 VAL A CA 1
ATOM 794 C C . VAL A 1 102 ? -7.181 10.597 0.104 1.00 96.50 102 VAL A C 1
ATOM 796 O O . VAL A 1 102 ? -8.203 11.146 -0.303 1.00 96.50 102 VAL A O 1
ATOM 799 N N . GLY A 1 103 ? -6.440 11.114 1.091 1.00 94.12 103 GLY A N 1
ATOM 800 C CA . GLY A 1 103 ? -6.647 12.440 1.666 1.00 94.12 103 GLY A CA 1
ATOM 801 C C . GLY A 1 103 ? -5.657 13.482 1.140 1.00 94.12 103 GLY A C 1
ATOM 802 O O . GLY A 1 103 ? -4.862 13.228 0.238 1.00 94.12 103 GLY A O 1
ATOM 803 N N . THR A 1 104 ? -5.688 14.669 1.748 1.00 94.50 104 THR A N 1
ATOM 804 C CA . THR A 1 104 ? -4.718 15.740 1.484 1.00 94.50 104 THR A CA 1
ATOM 805 C C . THR A 1 104 ? -3.551 15.624 2.467 1.00 94.50 104 THR A C 1
ATOM 807 O O . THR A 1 104 ? -3.778 15.790 3.667 1.00 94.50 104 THR A O 1
ATOM 810 N N . PRO A 1 105 ? -2.312 15.374 2.006 1.00 93.94 105 PRO A N 1
ATOM 811 C CA . PRO A 1 105 ? -1.141 15.371 2.879 1.00 93.94 105 PRO A CA 1
ATOM 812 C C . PRO A 1 105 ? -0.930 16.724 3.564 1.00 93.94 105 PRO A C 1
ATOM 814 O O . PRO A 1 105 ? -1.092 17.768 2.932 1.00 93.94 105 PRO A O 1
ATOM 817 N N . SER A 1 106 ? -0.535 16.713 4.838 1.00 91.56 106 SER A N 1
ATOM 818 C CA . SER A 1 106 ? -0.142 17.939 5.542 1.00 91.56 106 SER A CA 1
ATOM 819 C C . SER A 1 106 ? 1.142 18.535 4.949 1.00 91.56 106 SER A C 1
ATOM 821 O O . SER A 1 106 ? 2.100 17.812 4.663 1.00 91.56 106 SER A O 1
ATOM 823 N N . GLU A 1 107 ? 1.180 19.867 4.841 1.00 91.38 107 GLU A N 1
ATOM 824 C CA . GLU A 1 107 ? 2.362 20.639 4.426 1.00 91.38 107 GLU A CA 1
ATOM 825 C C . GLU A 1 107 ? 3.562 20.417 5.363 1.00 91.38 107 GLU A C 1
ATOM 827 O O . GLU A 1 107 ? 4.705 20.538 4.933 1.00 91.38 107 GLU A O 1
ATOM 832 N N . ASP A 1 108 ? 3.333 19.992 6.612 1.00 88.75 108 ASP A N 1
ATOM 833 C CA . ASP A 1 108 ? 4.404 19.671 7.569 1.00 88.75 108 ASP A CA 1
ATOM 834 C C . ASP A 1 108 ? 5.309 18.516 7.095 1.00 88.75 108 ASP A C 1
ATOM 836 O O . ASP A 1 108 ? 6.440 18.373 7.564 1.00 88.75 108 ASP A O 1
ATOM 840 N N . PHE A 1 109 ? 4.818 17.675 6.176 1.00 84.44 109 PHE A N 1
ATOM 841 C CA . PHE A 1 109 ? 5.578 16.575 5.573 1.00 84.44 109 PHE A CA 1
ATOM 842 C C . PHE A 1 109 ? 6.275 16.973 4.266 1.00 84.44 109 PHE A C 1
ATOM 844 O O . PHE A 1 109 ? 6.989 16.153 3.681 1.00 84.44 109 PHE A O 1
ATOM 851 N N . GLN A 1 110 ? 6.090 18.205 3.790 1.00 85.56 110 GLN A N 1
ATOM 852 C CA . GLN A 1 110 ? 6.736 18.687 2.579 1.00 85.56 110 GLN A CA 1
ATOM 853 C C . GLN A 1 110 ? 8.228 18.936 2.841 1.00 85.56 110 GLN A C 1
ATOM 855 O O . GLN A 1 110 ? 8.614 19.716 3.711 1.00 85.56 110 GLN A O 1
ATOM 860 N N . ILE A 1 111 ? 9.092 18.270 2.071 1.00 80.44 111 ILE A N 1
ATOM 861 C CA . ILE A 1 111 ? 10.542 18.479 2.122 1.00 80.44 111 ILE A CA 1
ATOM 862 C C . ILE A 1 111 ? 10.962 19.259 0.876 1.00 80.44 111 ILE A C 1
ATOM 864 O O . ILE A 1 111 ? 10.907 18.735 -0.234 1.00 80.44 111 ILE A O 1
ATOM 868 N N . GLY A 1 112 ? 11.442 20.487 1.082 1.00 74.88 112 GLY A N 1
ATOM 869 C CA . GLY A 1 112 ? 11.842 21.399 0.007 1.00 74.88 112 GLY A CA 1
ATOM 870 C C . GLY A 1 112 ? 10.720 22.351 -0.420 1.00 74.88 112 GLY A C 1
ATOM 871 O O . GLY A 1 112 ? 9.539 22.028 -0.295 1.00 74.88 112 GLY A O 1
ATOM 872 N N . ASN A 1 113 ? 11.122 23.542 -0.877 1.00 54.75 113 ASN A N 1
ATOM 873 C CA . ASN A 1 113 ? 10.222 24.608 -1.337 1.00 54.75 113 ASN A CA 1
ATOM 874 C C . ASN A 1 113 ? 9.749 24.375 -2.771 1.00 54.75 113 ASN A C 1
ATOM 876 O O . ASN A 1 113 ? 10.605 23.977 -3.595 1.00 54.75 113 ASN A O 1
#

Foldseek 3Di:
DADLQGAAEEEQWDFPDQADPPHDTDGWDAQKDFDFDWDPDPCPPDNIDTSPPPDPVRMDGDPPSIDAHPQQWDWGADPVRNVIDIHHYQHPDPPRHGPDDPGDGDPVPDDDD

Secondary structure (DSSP, 8-state):
-B-TTS-BEEESEEESSTT-TTSPEEE---SEEEPPSB-S--SSSS--SB--SSSGGGEEE-TTSSSS-TTSEEEE--SS-TT-EEEEEE-SSSSSS-SS-SSPPPGGG----

Radius of gyration: 16.66 Å; chains: 1; bounding box: 35×38×45 Å

Sequence (113 aa):
GWAADGFPIYYKYVYSEAEDMTSAIAEMQSSYRLRSGARPGDGTDAPGGDYDGTYIQDFEYVQGLGDLDECNGRFGKTPEYPEGTYYYVLTADFPVIPACFVGTPSEDFQIGN

pLDDT: mean 95.31, std 5.23, range [54.75, 98.5]